Protein AF-A0A1Q6WDX9-F1 (afdb_monomer)

pLDDT: mean 76.57, std 15.17, range [39.0, 92.69]

Foldseek 3Di:
DDDPPLDQFKKKKKAADDDPPQPVLLVQLVVVLCVLLVVAADKDWDDAAPVRRMTMIGHRHDPVDDQVNSVVSQQPPPVDPGHSDDPPMDMDMHGQDPPCPVCVVVVVVVCVVVVRYD

Mean predicted aligned error: 8.62 Å

Structure (mmCIF, N/CA/C/O backbone):
data_AF-A0A1Q6WDX9-F1
#
_entry.id   AF-A0A1Q6WDX9-F1
#
loop_
_atom_site.group_PDB
_atom_site.id
_atom_site.type_symbol
_atom_site.label_atom_id
_atom_site.label_alt_id
_atom_site.label_comp_id
_atom_site.label_asym_id
_atom_site.label_entity_id
_atom_site.label_seq_id
_atom_site.pdbx_PDB_ins_code
_atom_site.Cartn_x
_atom_site.Cartn_y
_atom_site.Cartn_z
_atom_site.occupancy
_atom_site.B_iso_or_equiv
_atom_site.auth_seq_id
_atom_site.auth_comp_id
_atom_site.auth_asym_id
_atom_site.auth_atom_id
_atom_site.pdbx_PDB_model_num
ATOM 1 N N . MET A 1 1 ? -13.462 13.926 25.794 1.00 39.00 1 MET A N 1
ATOM 2 C CA . MET A 1 1 ? -13.415 12.654 25.050 1.00 39.00 1 MET A CA 1
ATOM 3 C C . MET A 1 1 ? -12.278 12.837 24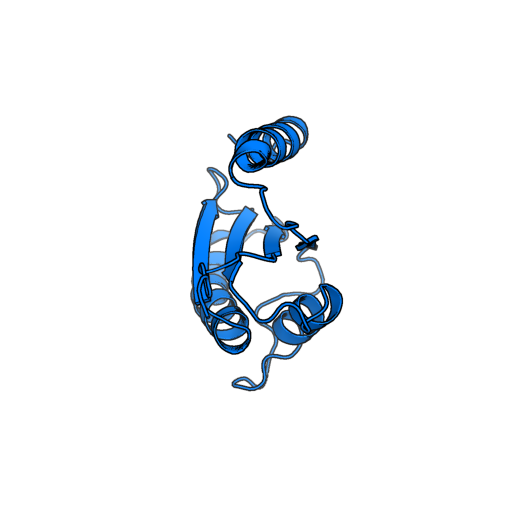.086 1.00 39.00 1 MET A C 1
ATOM 5 O O . MET A 1 1 ? -12.396 13.641 23.174 1.00 39.00 1 MET A O 1
ATOM 9 N N . SER A 1 2 ? -11.138 12.302 24.480 1.00 44.81 2 SER A N 1
ATOM 10 C CA . SER A 1 2 ? -9.818 12.694 24.008 1.00 44.81 2 SER A CA 1
ATOM 11 C C . SER A 1 2 ? -9.216 11.499 23.285 1.00 44.81 2 SER A C 1
ATOM 13 O O . SER A 1 2 ? -9.469 10.377 23.714 1.00 44.81 2 SER A O 1
ATOM 15 N N . GLU A 1 3 ? -8.422 11.786 22.255 1.00 45.69 3 GLU A N 1
ATOM 16 C CA . GLU A 1 3 ? -7.571 10.842 21.518 1.00 45.69 3 GLU A CA 1
ATOM 17 C C . GLU A 1 3 ? -8.288 10.017 20.435 1.00 45.69 3 GLU A C 1
ATOM 19 O O . GLU A 1 3 ? -8.117 8.809 20.325 1.00 45.69 3 GLU A O 1
ATOM 24 N N . ASP A 1 4 ? -8.953 10.720 19.509 1.00 45.09 4 ASP A N 1
ATOM 25 C CA . ASP A 1 4 ? -8.750 10.437 18.076 1.00 45.09 4 ASP A CA 1
ATOM 26 C C . ASP A 1 4 ? -7.298 10.826 17.706 1.00 45.09 4 ASP A C 1
ATOM 28 O O . ASP A 1 4 ? -7.054 11.693 16.868 1.00 45.09 4 ASP A O 1
ATOM 32 N N . GLU A 1 5 ? -6.302 10.263 18.402 1.00 47.94 5 GLU A N 1
ATOM 33 C CA . GLU A 1 5 ? -4.970 10.190 17.816 1.00 47.94 5 GLU A CA 1
ATOM 34 C C . GLU A 1 5 ? -5.152 9.411 16.519 1.00 47.94 5 GLU A C 1
ATOM 36 O O . GLU A 1 5 ? -5.821 8.377 16.530 1.00 47.94 5 GLU A O 1
ATOM 41 N N . ASP A 1 6 ? -4.612 9.936 15.417 1.00 53.09 6 ASP A N 1
ATOM 42 C CA . ASP A 1 6 ? -4.531 9.292 14.107 1.00 53.09 6 ASP A CA 1
ATOM 43 C C . ASP A 1 6 ? -3.841 7.928 14.247 1.00 53.09 6 ASP A C 1
ATOM 45 O O . ASP A 1 6 ? -2.655 7.747 13.964 1.00 53.09 6 ASP A O 1
ATOM 49 N N . PHE A 1 7 ? -4.582 6.956 14.761 1.00 64.31 7 PHE A N 1
ATOM 50 C CA . PHE A 1 7 ? -4.103 5.626 14.999 1.00 64.31 7 PHE A CA 1
ATOM 51 C C . PHE A 1 7 ? -3.901 5.016 13.627 1.00 64.31 7 PHE A C 1
ATOM 53 O O . PHE A 1 7 ? -4.813 4.991 12.806 1.00 64.31 7 PHE A O 1
ATOM 60 N N . ILE A 1 8 ? -2.684 4.560 13.366 1.00 63.84 8 ILE A N 1
ATOM 61 C CA . ILE A 1 8 ? -2.340 3.867 12.135 1.00 63.84 8 ILE A CA 1
ATOM 62 C C . ILE A 1 8 ? -2.568 2.377 12.398 1.00 63.84 8 ILE A C 1
ATOM 64 O O . ILE A 1 8 ? -1.650 1.723 12.890 1.00 63.84 8 ILE A O 1
ATOM 68 N N . PRO A 1 9 ? -3.752 1.803 12.107 1.00 68.44 9 PRO A N 1
ATOM 69 C CA . PRO A 1 9 ? -3.991 0.389 12.314 1.00 68.44 9 PRO A CA 1
ATOM 70 C C . PRO A 1 9 ? -3.273 -0.482 11.294 1.00 68.44 9 PRO A C 1
ATOM 72 O O . PRO A 1 9 ? -3.219 -1.683 11.534 1.00 68.44 9 PRO A O 1
ATOM 75 N N . TYR A 1 10 ? -2.771 0.044 10.165 1.00 81.06 10 TYR A N 1
ATOM 76 C CA . TYR A 1 10 ? -2.260 -0.802 9.084 1.00 81.06 10 TYR A CA 1
ATOM 77 C C . TYR A 1 10 ? -0.950 -0.331 8.459 1.00 81.06 10 TYR A C 1
ATOM 79 O O . TYR A 1 10 ? -0.819 0.815 8.037 1.00 81.06 10 TYR A O 1
ATOM 87 N N . LEU A 1 11 ? -0.026 -1.281 8.301 1.00 84.69 11 LEU A N 1
ATOM 88 C CA . LEU A 1 11 ? 1.059 -1.227 7.326 1.00 84.69 11 LEU A CA 1
ATOM 89 C C . LEU A 1 11 ? 0.669 -2.083 6.120 1.00 84.69 11 LEU A C 1
ATOM 91 O O . LEU A 1 11 ? 0.359 -3.267 6.264 1.00 84.69 11 LEU A O 1
ATOM 95 N N . VAL A 1 12 ? 0.719 -1.491 4.934 1.00 88.69 12 VAL A N 1
ATOM 96 C CA . VAL A 1 12 ? 0.467 -2.158 3.657 1.00 88.69 12 VAL A CA 1
ATOM 97 C C . VAL A 1 12 ? 1.766 -2.179 2.870 1.00 88.69 12 VAL A C 1
ATOM 99 O O . VAL A 1 12 ? 2.257 -1.127 2.476 1.00 88.69 12 VAL A O 1
ATOM 102 N N . LEU A 1 13 ? 2.309 -3.366 2.621 1.00 88.06 13 LEU A N 1
ATOM 103 C CA . LEU A 1 13 ? 3.463 -3.587 1.756 1.00 88.06 13 LEU A CA 1
ATOM 104 C C . LEU A 1 13 ? 2.987 -4.178 0.428 1.00 88.06 13 LEU A C 1
ATOM 106 O O . LEU A 1 13 ? 2.266 -5.177 0.412 1.00 88.06 13 LEU A O 1
ATOM 110 N N . VAL A 1 14 ? 3.429 -3.587 -0.676 1.00 89.56 14 VAL A N 1
ATOM 111 C CA . VAL A 1 14 ? 3.177 -4.067 -2.035 1.00 89.56 14 VAL A CA 1
ATOM 112 C C . VAL A 1 14 ? 4.517 -4.363 -2.693 1.00 89.56 14 VAL A C 1
ATOM 114 O O . VAL A 1 14 ? 5.340 -3.466 -2.851 1.00 89.56 14 VAL A O 1
ATOM 117 N N . CYS A 1 15 ? 4.722 -5.618 -3.085 1.00 88.44 15 CYS A N 1
ATOM 118 C CA . CYS A 1 15 ? 5.865 -6.055 -3.873 1.00 88.44 15 CYS A CA 1
ATOM 119 C C . CYS A 1 15 ? 5.403 -6.341 -5.299 1.00 88.44 15 CYS A C 1
ATOM 121 O O . CYS A 1 15 ? 4.603 -7.245 -5.554 1.00 88.44 15 CYS A O 1
ATOM 123 N N . PHE A 1 16 ? 5.937 -5.566 -6.222 1.00 87.25 16 PHE A N 1
ATOM 124 C CA . PHE A 1 16 ? 5.669 -5.639 -7.637 1.00 87.25 16 PHE A CA 1
ATOM 125 C C . PHE A 1 16 ? 6.470 -6.775 -8.292 1.00 87.25 16 PHE A C 1
ATOM 127 O O . PHE A 1 16 ? 7.675 -6.909 -8.073 1.00 87.25 16 PHE A O 1
ATOM 134 N N . ASP A 1 17 ? 5.822 -7.584 -9.134 1.00 85.38 17 ASP A N 1
ATOM 135 C CA . ASP A 1 17 ? 6.489 -8.672 -9.869 1.00 85.38 17 ASP A CA 1
ATOM 136 C C . ASP A 1 17 ? 7.614 -8.152 -10.787 1.00 85.38 17 ASP A C 1
ATOM 138 O O . ASP A 1 17 ? 7.395 -7.231 -11.574 1.00 85.38 17 ASP A O 1
ATOM 142 N N . ARG A 1 18 ? 8.824 -8.712 -10.711 1.00 72.19 18 ARG A N 1
ATOM 143 C CA . ARG A 1 18 ? 10.020 -8.185 -11.399 1.00 72.19 18 ARG A CA 1
ATOM 144 C C . ARG A 1 18 ? 10.070 -8.627 -12.871 1.00 72.19 18 ARG A C 1
ATOM 146 O O . ARG A 1 18 ? 10.875 -9.472 -13.247 1.00 72.19 18 ARG A O 1
ATOM 153 N N . GLY A 1 19 ? 9.188 -8.059 -13.694 1.00 74.19 19 GLY A N 1
ATOM 154 C CA . GLY A 1 19 ? 9.194 -8.193 -15.157 1.00 74.19 19 GLY A CA 1
ATOM 155 C C . GLY A 1 19 ? 10.086 -7.163 -15.868 1.00 74.19 19 GLY A C 1
ATOM 156 O O . GLY A 1 19 ? 10.674 -6.293 -15.227 1.00 74.19 19 GLY A O 1
ATOM 157 N N . THR A 1 20 ? 10.158 -7.235 -17.203 1.00 71.19 20 THR A N 1
ATOM 158 C CA . THR A 1 20 ? 10.966 -6.333 -18.057 1.00 71.19 20 THR A CA 1
ATOM 159 C C . THR A 1 20 ? 10.563 -4.861 -17.963 1.00 71.19 20 THR A C 1
ATOM 161 O O . THR A 1 20 ? 11.425 -3.996 -18.076 1.00 71.19 20 THR A O 1
ATOM 164 N N . ASP A 1 21 ? 9.293 -4.582 -17.660 1.00 82.81 21 ASP A N 1
ATOM 165 C CA . ASP A 1 21 ? 8.716 -3.228 -17.653 1.00 82.81 21 ASP A CA 1
ATOM 166 C C . ASP A 1 21 ? 8.370 -2.763 -16.227 1.00 82.81 21 ASP A C 1
ATOM 168 O O . ASP A 1 21 ? 7.364 -2.098 -15.976 1.00 82.81 21 ASP A O 1
ATOM 172 N N . LEU A 1 22 ? 9.186 -3.174 -15.247 1.00 82.19 22 LEU A N 1
ATOM 173 C CA . LEU A 1 22 ? 8.971 -2.888 -13.825 1.00 82.19 22 LEU A CA 1
ATOM 174 C C . LEU A 1 22 ? 8.771 -1.389 -13.563 1.00 82.19 22 LEU A C 1
ATOM 176 O O . LEU A 1 22 ? 7.861 -1.031 -12.820 1.00 82.19 22 LEU A O 1
ATOM 180 N N . ARG A 1 23 ? 9.589 -0.535 -14.189 1.00 84.88 23 ARG A N 1
ATOM 181 C CA . ARG A 1 23 ? 9.552 0.919 -14.000 1.00 84.88 23 ARG A CA 1
ATOM 182 C C . ARG A 1 23 ? 8.235 1.528 -14.476 1.00 84.88 23 ARG A C 1
ATOM 184 O O . ARG A 1 23 ? 7.566 2.178 -13.680 1.00 84.88 23 ARG A O 1
ATOM 191 N N . ASP A 1 24 ? 7.847 1.264 -15.720 1.00 85.69 24 ASP A N 1
ATOM 192 C CA . ASP A 1 24 ? 6.610 1.795 -16.301 1.00 85.69 24 ASP A CA 1
ATOM 193 C C . ASP A 1 24 ? 5.396 1.309 -15.504 1.00 85.69 24 ASP A C 1
ATOM 195 O O . ASP A 1 24 ? 4.504 2.089 -15.174 1.00 85.69 24 ASP A O 1
ATOM 199 N N . ARG A 1 25 ? 5.404 0.038 -15.068 1.00 84.81 25 ARG A N 1
ATOM 200 C CA . ARG A 1 25 ? 4.341 -0.474 -14.196 1.00 84.81 25 ARG A CA 1
ATOM 201 C C . ARG A 1 25 ? 4.297 0.259 -12.854 1.00 84.81 25 ARG A C 1
ATOM 203 O O . ARG A 1 25 ? 3.209 0.540 -12.370 1.00 84.81 25 ARG A O 1
ATOM 210 N N . ILE A 1 26 ? 5.440 0.528 -12.222 1.00 86.19 26 ILE A N 1
ATOM 211 C CA . ILE A 1 26 ? 5.476 1.284 -10.961 1.00 86.19 26 ILE A CA 1
ATOM 212 C C . ILE A 1 26 ? 4.884 2.683 -11.183 1.00 86.19 26 ILE A C 1
ATOM 214 O O . ILE A 1 26 ? 4.016 3.101 -10.418 1.00 86.19 26 ILE A O 1
ATOM 218 N N . GLU A 1 27 ? 5.301 3.380 -12.242 1.00 87.19 27 GLU A N 1
ATOM 219 C CA . GLU A 1 27 ? 4.805 4.721 -12.576 1.00 87.19 27 GLU A CA 1
ATOM 220 C C . GLU A 1 27 ? 3.281 4.731 -12.808 1.00 87.19 27 GLU A C 1
ATOM 222 O O . GLU A 1 27 ? 2.594 5.634 -12.326 1.00 87.19 27 GLU A O 1
ATOM 227 N N . GLU A 1 28 ? 2.729 3.694 -13.446 1.00 88.12 28 GLU A N 1
ATOM 228 C CA . GLU A 1 28 ? 1.283 3.527 -13.631 1.00 88.12 28 GLU A CA 1
ATOM 229 C C . GLU A 1 28 ? 0.540 3.145 -12.340 1.00 88.12 28 GLU A C 1
ATOM 231 O O . GLU A 1 28 ? -0.528 3.688 -12.060 1.00 88.12 28 GLU A O 1
ATOM 236 N N . SER A 1 29 ? 1.067 2.206 -11.549 1.00 88.31 29 SER A N 1
ATOM 237 C CA . SER A 1 29 ? 0.362 1.628 -10.397 1.00 88.31 29 SER A CA 1
ATOM 238 C C . SER A 1 29 ? 0.406 2.508 -9.146 1.00 88.31 29 SER A C 1
ATOM 240 O O . SER A 1 29 ? -0.556 2.493 -8.377 1.00 88.31 29 SER A O 1
ATOM 242 N N . LEU A 1 30 ? 1.476 3.275 -8.901 1.00 89.25 30 LEU A N 1
ATOM 243 C CA . LEU A 1 30 ? 1.635 4.025 -7.643 1.00 89.25 30 LEU A CA 1
ATOM 244 C C . LEU A 1 30 ? 0.524 5.056 -7.375 1.00 89.25 30 LEU A C 1
ATOM 246 O O . LEU A 1 30 ? -0.009 5.055 -6.259 1.00 89.25 30 LEU A O 1
ATOM 250 N N . PRO A 1 31 ? 0.119 5.910 -8.338 1.00 90.62 31 PRO A N 1
ATOM 251 C CA . PRO A 1 31 ? -0.981 6.847 -8.113 1.00 90.62 31 PRO A CA 1
ATOM 252 C C . PRO A 1 31 ? -2.293 6.118 -7.801 1.00 90.62 31 PRO A C 1
ATOM 254 O O . PRO A 1 31 ? -3.056 6.540 -6.933 1.00 90.62 31 PRO A O 1
ATOM 257 N N . LEU A 1 32 ? -2.519 4.983 -8.466 1.00 91.44 32 LEU A N 1
ATOM 258 C CA . LEU A 1 32 ? -3.722 4.165 -8.323 1.00 91.44 32 LEU A CA 1
ATOM 259 C C . LEU A 1 32 ? -3.791 3.474 -6.959 1.00 91.44 32 LEU A C 1
ATOM 261 O O . LEU A 1 32 ? -4.855 3.426 -6.345 1.00 91.44 32 LEU A O 1
ATOM 265 N N . LEU A 1 33 ? -2.657 2.957 -6.475 1.00 91.50 33 LEU A N 1
ATOM 266 C CA . LEU A 1 33 ? -2.535 2.391 -5.132 1.00 91.50 33 LEU A CA 1
ATOM 267 C C . LEU A 1 33 ? -2.837 3.447 -4.073 1.00 91.50 33 LEU A C 1
ATOM 269 O O . LEU A 1 33 ? -3.617 3.192 -3.157 1.00 91.50 33 LEU A O 1
ATOM 273 N N . LEU A 1 34 ? -2.257 4.640 -4.218 1.00 91.06 34 LEU A N 1
ATOM 274 C CA . LEU A 1 34 ? -2.468 5.727 -3.270 1.00 91.06 34 LEU A CA 1
ATOM 275 C C . LEU A 1 34 ? -3.941 6.149 -3.212 1.00 91.06 34 LEU A C 1
ATOM 277 O O . LEU A 1 34 ? -4.473 6.341 -2.122 1.00 91.06 34 LEU A O 1
ATOM 281 N N . GLU A 1 35 ? -4.608 6.280 -4.358 1.00 91.81 35 GLU A N 1
ATOM 282 C CA . GLU A 1 35 ? -6.044 6.571 -4.408 1.00 91.81 35 GLU A CA 1
ATOM 283 C C . GLU A 1 35 ? -6.883 5.468 -3.757 1.00 91.81 35 GLU A C 1
ATOM 285 O O . GLU A 1 35 ? -7.724 5.764 -2.910 1.00 91.81 35 GLU A O 1
ATOM 290 N N . ALA A 1 36 ? -6.618 4.201 -4.090 1.00 92.69 36 ALA A N 1
ATOM 291 C CA . ALA A 1 36 ? -7.360 3.071 -3.537 1.00 92.69 36 ALA A CA 1
ATOM 292 C C . ALA A 1 36 ? -7.219 2.973 -2.009 1.00 92.69 36 ALA A C 1
ATOM 294 O O . ALA A 1 36 ? -8.196 2.679 -1.322 1.00 92.69 36 ALA A O 1
ATOM 295 N N . LEU A 1 37 ? -6.027 3.248 -1.467 1.00 92.44 37 LEU A N 1
ATOM 296 C CA . LEU A 1 37 ? -5.790 3.283 -0.021 1.00 92.44 37 LEU A CA 1
ATOM 297 C C . LEU A 1 37 ? -6.452 4.496 0.647 1.00 92.44 37 LEU A C 1
ATOM 299 O O . LEU A 1 37 ? -6.964 4.370 1.759 1.00 92.44 37 LEU A O 1
ATOM 303 N N . LYS A 1 38 ? -6.502 5.650 -0.031 1.00 92.25 38 LYS A N 1
ATOM 304 C CA . LYS A 1 38 ? -7.174 6.861 0.475 1.00 92.25 38 LYS A CA 1
ATOM 305 C C . LYS A 1 38 ? -8.683 6.691 0.642 1.00 92.25 38 LYS A C 1
ATOM 307 O O . LYS A 1 38 ? -9.287 7.389 1.448 1.00 92.25 38 LYS A O 1
ATOM 312 N N . GLU A 1 39 ? -9.298 5.751 -0.075 1.00 91.06 39 GLU A N 1
ATOM 313 C CA . GLU A 1 39 ? -10.706 5.383 0.141 1.00 91.06 39 GLU A CA 1
ATOM 314 C C . GLU A 1 39 ? -10.946 4.663 1.478 1.00 91.06 39 GLU A C 1
ATOM 316 O O . GLU A 1 39 ? -12.086 4.587 1.940 1.00 91.06 39 GLU A O 1
ATOM 321 N N . ILE A 1 40 ? -9.893 4.116 2.091 1.00 89.19 40 ILE A N 1
ATOM 322 C CA . ILE A 1 40 ? -9.950 3.407 3.376 1.00 89.19 40 ILE A CA 1
ATOM 323 C C . ILE A 1 40 ? -9.722 4.385 4.527 1.00 89.19 40 ILE A C 1
ATOM 325 O O . ILE A 1 40 ? -10.351 4.268 5.579 1.00 89.19 40 ILE A O 1
ATOM 329 N N . GLY A 1 41 ? -8.808 5.334 4.344 1.00 88.44 41 GLY A N 1
ATOM 330 C CA . GLY A 1 41 ? -8.459 6.309 5.365 1.00 88.44 41 GLY A CA 1
ATOM 331 C C . GLY A 1 41 ? -7.256 7.161 4.977 1.00 88.44 41 GLY A C 1
ATOM 332 O O . GLY A 1 41 ? -6.896 7.252 3.805 1.00 88.44 41 GLY A O 1
ATOM 333 N N . ASN A 1 42 ? -6.639 7.817 5.956 1.00 88.56 42 ASN A N 1
ATOM 334 C CA . ASN A 1 42 ? -5.486 8.674 5.705 1.00 88.56 42 ASN A CA 1
ATOM 335 C C . ASN A 1 42 ? -4.240 7.822 5.414 1.00 88.56 42 ASN A C 1
ATOM 337 O O . ASN A 1 42 ? -3.971 6.850 6.115 1.00 88.56 42 ASN A O 1
ATOM 341 N N . VAL A 1 43 ? -3.478 8.185 4.382 1.00 89.25 43 VAL A N 1
ATOM 342 C CA . VAL A 1 43 ? -2.358 7.379 3.877 1.00 89.25 43 VAL A CA 1
ATOM 343 C C . VAL A 1 43 ? -1.067 8.173 3.950 1.00 89.25 43 VAL A C 1
ATOM 345 O O . VAL A 1 43 ? -0.980 9.276 3.409 1.00 89.25 43 VAL A O 1
ATOM 348 N N . GLN A 1 44 ? -0.045 7.571 4.546 1.00 84.12 44 GLN A N 1
ATOM 349 C CA . GLN A 1 44 ? 1.313 8.096 4.585 1.00 84.12 44 GLN A CA 1
ATOM 350 C C . GLN A 1 44 ? 2.252 7.107 3.885 1.00 84.12 44 GLN A C 1
ATOM 352 O O . GLN A 1 44 ? 2.256 5.923 4.228 1.00 84.12 44 GLN A O 1
ATOM 357 N N . PRO A 1 45 ? 3.050 7.540 2.898 1.00 82.38 45 PRO A N 1
ATOM 358 C CA . PRO A 1 45 ? 4.142 6.719 2.391 1.00 82.38 45 PRO A CA 1
ATOM 359 C C . PRO A 1 45 ? 5.113 6.415 3.534 1.00 82.38 45 PRO A C 1
ATOM 361 O O . PRO A 1 45 ? 5.552 7.336 4.219 1.00 82.38 45 PRO A O 1
ATOM 364 N N . ALA A 1 46 ? 5.444 5.143 3.736 1.00 75.44 46 ALA A N 1
ATOM 365 C CA . ALA A 1 46 ? 6.472 4.759 4.698 1.00 75.44 46 ALA A CA 1
ATOM 366 C C . ALA A 1 46 ? 7.826 4.609 4.014 1.00 75.44 46 ALA A C 1
ATOM 368 O O . ALA A 1 46 ? 8.831 5.104 4.518 1.00 75.44 46 ALA A O 1
ATOM 369 N N . MET A 1 47 ? 7.867 3.897 2.883 1.00 77.56 47 MET A N 1
ATOM 370 C CA . MET A 1 47 ? 9.138 3.428 2.339 1.00 77.56 47 MET A CA 1
ATOM 371 C C . MET A 1 47 ? 9.018 2.866 0.926 1.00 77.56 47 MET A C 1
ATOM 373 O O . MET A 1 47 ? 7.969 2.337 0.555 1.00 77.56 47 MET A O 1
ATOM 377 N N . SER A 1 48 ? 10.127 2.878 0.193 1.00 80.44 48 SER A N 1
ATOM 378 C CA . SER A 1 48 ? 10.301 2.171 -1.077 1.00 80.44 48 SER A CA 1
ATOM 379 C C . SER A 1 48 ? 11.655 1.466 -1.114 1.00 80.44 48 SER A C 1
ATOM 381 O O . SER A 1 48 ? 12.634 2.005 -0.596 1.00 80.44 48 SER A O 1
ATOM 383 N N . SER A 1 49 ? 11.735 0.299 -1.753 1.00 81.06 49 SER A N 1
ATOM 384 C CA . SER A 1 49 ? 13.020 -0.338 -2.056 1.00 81.06 49 SER A CA 1
ATOM 385 C C . SER A 1 49 ? 13.837 0.519 -3.032 1.00 81.06 49 SER A C 1
ATOM 387 O O . SER A 1 49 ? 13.284 1.334 -3.772 1.00 81.06 49 SER A O 1
ATOM 389 N N . TYR A 1 50 ? 15.157 0.312 -3.072 1.00 76.81 50 TYR A N 1
ATOM 390 C CA . TYR A 1 50 ? 16.065 1.064 -3.953 1.00 76.81 50 TYR A CA 1
ATOM 391 C C . TYR A 1 50 ? 15.681 0.976 -5.441 1.00 76.81 50 TYR A C 1
ATOM 393 O O . TYR A 1 50 ? 15.770 1.955 -6.175 1.00 76.81 50 TYR A O 1
ATOM 401 N N . ASP A 1 51 ? 15.221 -0.197 -5.877 1.00 78.06 51 ASP A N 1
ATOM 402 C CA . ASP A 1 51 ? 14.765 -0.456 -7.247 1.00 78.06 51 ASP A CA 1
ATOM 403 C C . ASP A 1 51 ? 13.272 -0.140 -7.471 1.00 78.06 51 ASP A C 1
ATOM 405 O O . ASP A 1 51 ? 12.745 -0.398 -8.552 1.00 78.06 51 ASP A O 1
ATOM 409 N N . GLY A 1 52 ? 12.569 0.363 -6.449 1.00 78.62 52 GLY A N 1
ATOM 410 C CA . GLY A 1 52 ? 11.131 0.642 -6.474 1.00 78.62 52 GLY A CA 1
ATOM 411 C C . GLY A 1 52 ? 10.230 -0.597 -6.565 1.00 78.62 52 GLY A C 1
ATOM 412 O O . GLY A 1 52 ? 9.009 -0.458 -6.602 1.00 78.62 52 GLY A O 1
ATOM 413 N N . SER A 1 53 ? 10.796 -1.809 -6.591 1.00 84.50 53 SER A N 1
ATOM 414 C CA . SER A 1 53 ? 10.031 -3.057 -6.701 1.00 84.50 53 SER A CA 1
ATOM 415 C C . SER A 1 53 ? 9.163 -3.359 -5.482 1.00 84.50 53 SER A C 1
ATOM 417 O O . SER A 1 53 ? 8.239 -4.162 -5.587 1.00 84.50 53 SER A O 1
ATOM 419 N N . ALA A 1 54 ? 9.407 -2.709 -4.347 1.00 87.38 54 ALA A N 1
ATOM 420 C CA . ALA A 1 54 ? 8.539 -2.762 -3.186 1.00 87.38 54 ALA A CA 1
ATOM 421 C C . ALA A 1 54 ? 8.240 -1.356 -2.669 1.00 87.38 54 ALA A C 1
ATOM 423 O O . ALA A 1 54 ? 9.129 -0.509 -2.580 1.00 87.38 54 ALA A O 1
ATOM 424 N N . VAL A 1 55 ? 6.988 -1.125 -2.285 1.00 88.75 55 VAL A N 1
ATOM 425 C CA . VAL A 1 55 ? 6.543 0.108 -1.629 1.00 88.75 55 VAL A CA 1
ATOM 426 C C . VAL A 1 55 ? 5.681 -0.218 -0.427 1.00 88.75 55 VAL A C 1
ATOM 428 O O . VAL A 1 55 ? 4.973 -1.226 -0.406 1.00 88.75 55 VAL A O 1
ATOM 431 N N . SER A 1 56 ? 5.730 0.641 0.582 1.00 87.19 56 SER A N 1
ATOM 432 C CA . SER A 1 56 ? 4.929 0.490 1.785 1.00 87.19 56 SER A CA 1
ATOM 433 C C . SER A 1 56 ? 4.223 1.781 2.174 1.00 87.19 56 SER A C 1
ATOM 435 O O . SER A 1 56 ? 4.749 2.887 2.012 1.00 87.19 56 SER A O 1
ATOM 437 N N . TYR A 1 57 ? 3.018 1.613 2.704 1.00 88.81 57 TYR A N 1
ATOM 438 C CA . TYR A 1 57 ? 2.143 2.685 3.147 1.00 88.81 57 TYR A CA 1
ATOM 439 C C . TYR A 1 57 ? 1.642 2.400 4.556 1.00 88.81 57 TYR A C 1
ATOM 441 O O . TYR A 1 57 ? 1.275 1.272 4.886 1.00 88.81 57 TYR A O 1
ATOM 449 N N . LEU A 1 58 ? 1.579 3.446 5.363 1.00 85.75 58 LEU A N 1
ATOM 450 C CA . LEU A 1 58 ? 0.864 3.472 6.626 1.00 85.75 58 LEU A CA 1
ATOM 451 C C . LEU A 1 58 ? -0.540 4.012 6.368 1.00 85.75 58 LEU A C 1
ATOM 453 O O . LEU A 1 58 ? -0.697 5.066 5.750 1.00 85.75 58 LEU A O 1
ATOM 457 N N . VAL A 1 59 ? -1.557 3.284 6.818 1.00 87.56 59 VAL A N 1
ATOM 458 C CA . VAL A 1 59 ? -2.963 3.639 6.614 1.00 87.56 59 VAL A CA 1
ATOM 459 C C . VAL A 1 59 ? -3.631 3.809 7.971 1.00 87.56 59 VAL A C 1
ATOM 461 O O . VAL A 1 59 ? -3.809 2.837 8.706 1.00 87.56 59 VAL A O 1
ATOM 464 N N . SER A 1 60 ? -3.991 5.055 8.279 1.00 86.19 60 SER A N 1
ATOM 465 C CA . SER A 1 60 ? -4.839 5.450 9.406 1.00 86.19 60 SER A CA 1
ATOM 466 C C . SER A 1 60 ? -6.307 5.282 9.020 1.00 86.19 60 SER A C 1
ATOM 468 O O . SER A 1 60 ? -6.771 5.898 8.063 1.00 86.19 60 SER A O 1
ATOM 470 N N . THR A 1 61 ? -7.042 4.411 9.709 1.00 83.69 61 THR A N 1
ATOM 471 C CA . THR A 1 61 ? -8.464 4.145 9.441 1.00 83.69 61 THR A CA 1
ATOM 472 C C . THR A 1 61 ? -9.183 3.711 10.719 1.00 83.69 61 THR A C 1
ATOM 474 O O . THR A 1 61 ? -8.565 3.507 11.762 1.00 83.69 61 THR A O 1
ATOM 477 N N . SER A 1 62 ? -10.505 3.559 10.644 1.00 81.12 62 SER A N 1
ATOM 478 C CA . SER A 1 62 ? -11.319 3.069 11.754 1.00 81.12 62 SER A CA 1
ATOM 479 C C . SER A 1 62 ? -10.866 1.677 12.203 1.00 81.12 62 SER A C 1
ATOM 481 O O . SER A 1 62 ? -10.694 0.776 11.381 1.00 81.12 62 SER A O 1
ATOM 483 N N . ALA A 1 63 ? -10.788 1.465 13.520 1.00 71.38 63 ALA A N 1
ATOM 484 C CA . ALA A 1 63 ? -10.483 0.166 14.128 1.00 71.38 63 ALA A CA 1
ATOM 485 C C . ALA A 1 63 ? -11.487 -0.953 13.763 1.00 71.38 63 ALA A C 1
ATOM 487 O O . ALA A 1 63 ? -11.209 -2.128 13.992 1.00 71.38 63 ALA A O 1
ATOM 488 N N . ALA A 1 64 ? -12.651 -0.608 13.198 1.00 79.12 64 ALA A N 1
ATOM 489 C CA . ALA A 1 64 ? -13.625 -1.579 12.702 1.00 79.12 64 ALA A CA 1
ATOM 490 C C . ALA A 1 64 ? -13.207 -2.226 11.369 1.00 79.12 64 ALA A C 1
ATOM 492 O O . ALA A 1 64 ? -13.624 -3.350 11.081 1.00 79.12 64 ALA A O 1
ATOM 493 N N . VAL A 1 65 ? -12.394 -1.535 10.561 1.00 83.06 65 VAL A N 1
ATOM 494 C CA . VAL A 1 65 ? -11.867 -2.070 9.300 1.00 83.06 65 VAL A CA 1
ATOM 495 C C . VAL A 1 65 ? -10.922 -3.210 9.630 1.00 83.06 65 VAL A C 1
ATOM 497 O O . VAL A 1 65 ? -10.049 -3.039 10.469 1.00 83.06 65 VAL A O 1
ATOM 500 N N . GLN A 1 66 ? -11.083 -4.356 8.979 1.00 83.31 66 GLN A N 1
ATOM 501 C CA . GLN A 1 66 ? -10.236 -5.538 9.131 1.00 83.31 66 GLN A CA 1
ATOM 502 C C . GLN A 1 66 ? -9.131 -5.578 8.056 1.00 83.31 66 GLN A C 1
ATOM 504 O O . GLN A 1 66 ? -9.348 -5.084 6.946 1.00 83.31 66 GLN A O 1
ATOM 509 N N . PRO A 1 67 ? -7.984 -6.247 8.302 1.00 82.12 67 PRO A N 1
ATOM 510 C CA . PRO A 1 67 ? -6.883 -6.319 7.332 1.00 82.12 67 PRO A CA 1
ATOM 511 C C . PRO A 1 67 ? -7.297 -6.840 5.946 1.00 82.12 67 PRO A C 1
ATOM 513 O O . PRO A 1 67 ? -6.827 -6.354 4.919 1.00 82.12 67 PRO A O 1
ATOM 516 N N . TRP A 1 68 ? -8.202 -7.823 5.893 1.00 83.50 68 TRP A N 1
ATOM 517 C CA . TRP A 1 68 ? -8.664 -8.399 4.627 1.00 83.50 68 TRP A CA 1
ATOM 518 C C . TRP A 1 68 ? -9.479 -7.405 3.790 1.00 83.50 68 TRP A C 1
ATOM 520 O O . TRP A 1 68 ? -9.419 -7.466 2.567 1.00 83.50 68 TRP A O 1
ATOM 530 N N . GLN A 1 69 ? -10.171 -6.450 4.421 1.00 88.31 69 GLN A N 1
ATOM 531 C CA . GLN A 1 69 ? -10.930 -5.413 3.715 1.00 88.31 69 GLN A CA 1
ATOM 532 C C . GLN A 1 69 ? -9.998 -4.421 3.014 1.00 88.31 69 GLN A C 1
ATOM 534 O O . GLN A 1 69 ? -10.316 -3.941 1.930 1.00 88.31 69 GLN A O 1
ATOM 539 N N . VAL A 1 70 ? -8.815 -4.164 3.584 1.00 88.94 70 VAL A N 1
ATOM 540 C CA . VAL A 1 70 ? -7.759 -3.382 2.920 1.00 88.94 70 VAL A CA 1
ATOM 541 C C . VAL A 1 70 ? -7.282 -4.101 1.659 1.00 88.94 70 VAL A C 1
ATOM 543 O O . VAL A 1 70 ? -7.157 -3.492 0.598 1.00 88.94 70 VAL A O 1
ATOM 546 N N . LEU A 1 71 ? -7.068 -5.417 1.750 1.00 89.44 71 LEU A N 1
ATOM 547 C CA .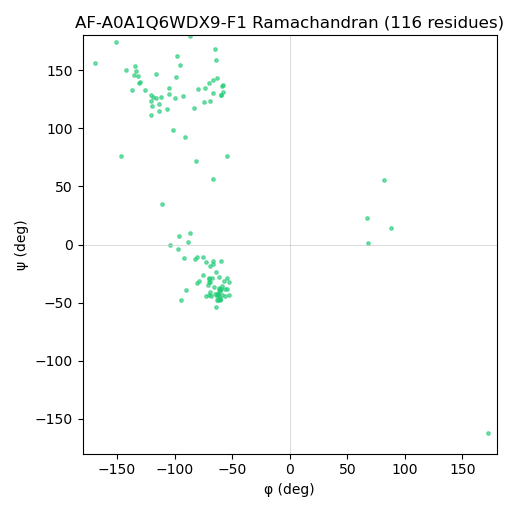 LEU A 1 71 ? -6.661 -6.227 0.604 1.00 89.44 71 LEU A CA 1
ATOM 548 C C . LEU A 1 71 ? -7.745 -6.279 -0.484 1.00 89.44 71 LEU A C 1
ATOM 550 O O . LEU A 1 71 ? -7.425 -6.181 -1.668 1.00 89.44 71 LEU A O 1
ATOM 554 N N . GLU A 1 72 ? -9.015 -6.435 -0.109 1.00 89.94 72 GLU A N 1
ATOM 555 C CA . GLU A 1 72 ? -10.128 -6.403 -1.063 1.00 89.94 72 GLU A CA 1
ATOM 556 C C . GLU A 1 72 ? -10.240 -5.057 -1.766 1.00 89.94 72 GLU A C 1
ATOM 558 O O . GLU A 1 72 ? -10.387 -5.020 -2.987 1.00 89.94 72 GLU A O 1
ATOM 563 N N . GLN A 1 73 ? -10.090 -3.962 -1.024 1.00 91.00 73 GLN A N 1
ATOM 564 C CA . GLN A 1 73 ? -10.118 -2.622 -1.590 1.00 91.00 73 GLN A CA 1
ATOM 565 C C . GLN A 1 73 ? -9.002 -2.419 -2.627 1.00 91.00 73 GLN A C 1
ATOM 567 O O . GLN A 1 73 ? -9.239 -1.818 -3.669 1.00 91.00 73 GLN A O 1
ATOM 572 N N . LEU A 1 74 ? -7.802 -2.963 -2.402 1.00 90.56 74 LEU A N 1
ATOM 573 C CA . LEU A 1 74 ? -6.725 -2.922 -3.399 1.00 90.56 74 LEU A CA 1
ATOM 574 C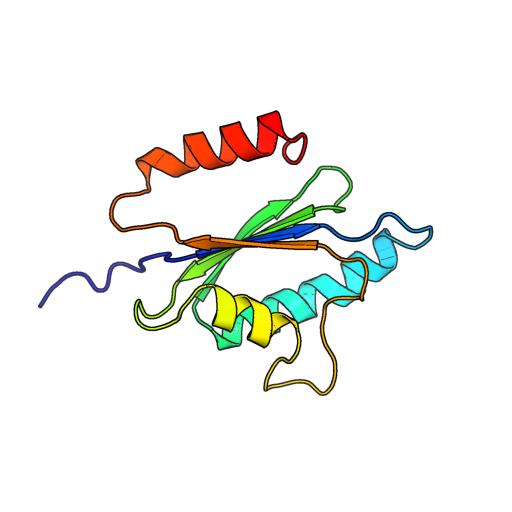 C . LEU A 1 74 ? -7.001 -3.811 -4.621 1.00 90.56 74 LEU A C 1
ATOM 576 O O . LEU A 1 74 ? -6.544 -3.515 -5.723 1.00 90.56 74 LEU A O 1
ATOM 580 N N . LYS A 1 75 ? -7.754 -4.902 -4.465 1.00 89.94 75 LYS A N 1
ATOM 581 C CA . LYS A 1 75 ? -8.151 -5.773 -5.583 1.00 89.94 75 LYS A CA 1
ATOM 582 C C . LYS A 1 75 ? -9.319 -5.203 -6.387 1.00 89.94 75 LYS A C 1
ATOM 584 O O . LYS A 1 75 ? -9.396 -5.442 -7.586 1.00 89.94 75 LYS A O 1
ATOM 589 N N . SER A 1 76 ? -10.215 -4.458 -5.752 1.00 88.69 76 SER A N 1
ATOM 590 C CA . SER A 1 76 ? -11.400 -3.886 -6.391 1.00 88.69 76 SER A CA 1
ATOM 591 C C . SER A 1 76 ? -11.756 -2.528 -5.773 1.00 88.69 76 SER A C 1
ATOM 593 O O . SER A 1 76 ? -12.714 -2.449 -4.997 1.00 88.69 76 SER A O 1
ATOM 595 N N . PRO A 1 77 ? -11.015 -1.454 -6.108 1.00 88.06 77 PRO A N 1
ATOM 596 C CA . PRO A 1 77 ? -11.279 -0.131 -5.552 1.00 88.06 77 PRO A CA 1
ATOM 597 C C . PRO A 1 77 ? -12.663 0.381 -5.957 1.00 88.06 77 PRO A C 1
ATOM 599 O O . PRO A 1 77 ? -13.081 0.180 -7.097 1.00 88.06 77 PRO A O 1
ATOM 602 N N . LYS A 1 78 ? -13.375 1.091 -5.075 1.00 86.31 78 LYS A N 1
ATOM 603 C CA . LYS A 1 78 ? -14.742 1.561 -5.379 1.00 86.31 78 LYS A CA 1
ATOM 604 C C . LYS A 1 78 ? -14.744 2.647 -6.448 1.00 86.31 78 LYS A C 1
ATOM 606 O O . LYS A 1 78 ? -15.691 2.732 -7.226 1.00 86.31 78 LYS A O 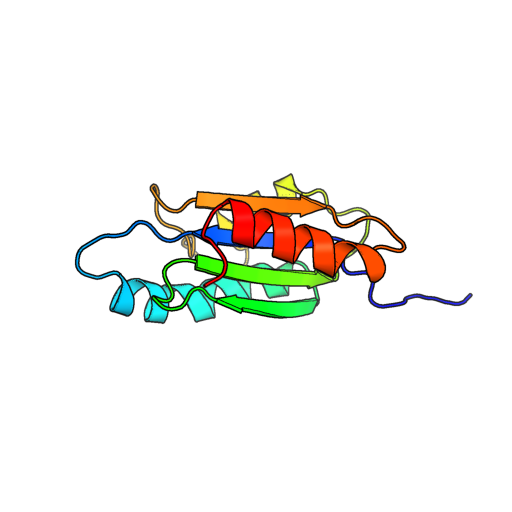1
ATOM 611 N N . SER A 1 79 ? -13.701 3.476 -6.496 1.00 81.25 79 SER A N 1
ATOM 612 C CA . SER A 1 79 ? -13.591 4.559 -7.479 1.00 81.25 79 SER A CA 1
ATOM 613 C C . SER A 1 79 ? -13.218 4.093 -8.890 1.00 81.25 79 SER A C 1
ATOM 615 O O . SER A 1 79 ? -13.282 4.893 -9.827 1.00 81.25 79 SER A O 1
ATOM 617 N N . ARG A 1 80 ? -12.821 2.825 -9.085 1.00 77.19 80 ARG A N 1
ATOM 618 C CA . ARG A 1 80 ? -12.199 2.367 -10.338 1.00 77.19 80 ARG A CA 1
ATOM 619 C C . ARG A 1 80 ? -12.765 1.046 -10.849 1.00 77.19 80 ARG A C 1
ATOM 621 O O . ARG A 1 80 ? -13.257 0.208 -10.110 1.00 77.19 80 ARG A O 1
ATOM 628 N N . ARG A 1 81 ? -12.664 0.862 -12.171 1.00 73.44 81 ARG A N 1
ATOM 629 C CA . ARG A 1 81 ? -13.104 -0.362 -12.867 1.00 73.44 81 ARG A CA 1
ATOM 630 C C . ARG A 1 81 ? -12.079 -1.501 -12.824 1.00 73.44 81 ARG A C 1
ATOM 632 O O . ARG A 1 81 ? -12.419 -2.613 -13.209 1.00 73.44 81 ARG A O 1
ATOM 639 N N . SER A 1 82 ? -10.839 -1.233 -12.416 1.00 81.25 82 SER A N 1
ATOM 640 C CA . SER A 1 82 ? -9.739 -2.203 -12.443 1.00 81.25 82 SER A CA 1
ATOM 641 C C . SER A 1 82 ? -8.825 -2.061 -11.228 1.00 81.25 82 SER A C 1
ATOM 643 O O . SER A 1 82 ? -8.649 -0.961 -10.701 1.00 81.25 82 SER A O 1
ATOM 645 N N . SER A 1 83 ? -8.227 -3.180 -10.811 1.00 86.56 83 SER A N 1
ATOM 646 C CA . SER A 1 83 ? -7.258 -3.212 -9.715 1.00 86.56 83 SER A CA 1
ATOM 647 C C . SER A 1 83 ? -5.970 -2.460 -10.080 1.00 86.56 83 SER A C 1
ATOM 649 O O . SER A 1 83 ? -5.497 -2.605 -11.210 1.00 86.56 83 SER A O 1
ATOM 651 N N . PRO A 1 84 ? -5.359 -1.715 -9.140 1.00 88.06 84 PRO A N 1
ATOM 652 C CA . PRO A 1 84 ? -3.975 -1.254 -9.257 1.00 88.06 84 PRO A CA 1
ATOM 653 C C . PRO A 1 84 ? -2.930 -2.385 -9.213 1.00 88.06 84 PRO A C 1
ATOM 655 O O . PRO A 1 84 ? -1.767 -2.140 -9.540 1.00 88.06 84 PRO A O 1
ATOM 658 N N . LEU A 1 85 ? -3.327 -3.593 -8.793 1.00 89.12 85 LEU A N 1
ATOM 659 C CA . LEU A 1 85 ? -2.476 -4.775 -8.669 1.00 89.12 85 LEU A CA 1
ATOM 660 C C . LEU A 1 85 ? -2.641 -5.703 -9.877 1.00 89.12 85 LEU A C 1
ATOM 662 O O . LEU A 1 85 ? -3.749 -5.914 -10.379 1.00 89.12 85 LEU A O 1
ATOM 666 N N . LYS A 1 86 ? -1.544 -6.334 -10.295 1.00 86.44 86 LYS A N 1
ATOM 667 C CA . LYS A 1 86 ? -1.538 -7.445 -11.254 1.00 86.44 86 LYS A CA 1
ATOM 668 C C . LYS A 1 86 ? -1.458 -8.789 -10.521 1.00 86.44 86 LYS A C 1
ATOM 670 O O . LYS A 1 86 ? -1.075 -8.862 -9.359 1.00 86.44 86 LYS A O 1
ATOM 675 N N . THR A 1 87 ? -1.801 -9.877 -11.213 1.00 80.06 87 THR A N 1
ATOM 676 C CA . THR A 1 87 ? -1.932 -11.238 -10.647 1.00 80.06 87 THR A CA 1
ATOM 677 C C . THR A 1 87 ? -0.713 -11.729 -9.860 1.00 80.06 87 THR A C 1
ATOM 679 O O . THR A 1 87 ? -0.878 -12.485 -8.908 1.00 80.06 87 THR A O 1
ATOM 682 N N . HIS A 1 88 ? 0.495 -11.316 -10.246 1.00 83.88 88 HIS A N 1
ATOM 683 C CA . HIS A 1 88 ? 1.741 -11.754 -9.610 1.00 83.88 88 HIS A CA 1
ATOM 684 C C . HIS A 1 88 ? 2.282 -10.769 -8.566 1.00 83.88 88 HIS A C 1
ATOM 686 O O . HIS A 1 88 ? 3.266 -11.084 -7.894 1.00 83.88 88 HIS A O 1
ATOM 692 N N . ASP A 1 89 ? 1.644 -9.608 -8.397 1.00 86.88 89 ASP A N 1
ATOM 693 C CA . ASP A 1 89 ? 2.019 -8.673 -7.343 1.00 86.88 89 ASP A CA 1
ATOM 694 C C . ASP A 1 89 ? 1.633 -9.268 -5.983 1.00 86.88 89 ASP A C 1
ATOM 696 O O . ASP A 1 89 ? 0.573 -9.877 -5.805 1.00 86.88 89 ASP A O 1
ATOM 700 N N . ARG A 1 90 ? 2.517 -9.105 -5.003 1.00 87.12 90 ARG A N 1
ATOM 701 C CA . ARG A 1 90 ? 2.320 -9.622 -3.649 1.00 87.12 90 ARG A CA 1
ATOM 702 C C . ARG A 1 90 ? 1.963 -8.475 -2.729 1.00 87.12 90 ARG A C 1
ATOM 704 O O . ARG A 1 90 ? 2.615 -7.438 -2.749 1.00 87.12 90 ARG A O 1
ATOM 711 N N . VAL A 1 91 ? 0.954 -8.684 -1.895 1.00 89.44 91 VAL A N 1
ATOM 712 C CA . VAL A 1 91 ? 0.522 -7.692 -0.912 1.00 89.44 91 VAL A CA 1
ATOM 713 C C . VAL A 1 91 ? 0.510 -8.319 0.465 1.00 89.44 91 VAL A C 1
ATOM 715 O O . VAL A 1 91 ? -0.030 -9.409 0.656 1.00 89.44 91 VAL A O 1
ATOM 718 N N . LEU A 1 92 ? 1.085 -7.602 1.421 1.00 85.50 92 LEU A N 1
ATOM 719 C CA . LEU A 1 92 ? 1.054 -7.933 2.833 1.00 85.50 92 LEU A CA 1
ATOM 720 C C . LEU A 1 92 ? 0.389 -6.778 3.584 1.00 85.50 92 LEU A C 1
ATOM 722 O O . LEU A 1 92 ? 0.828 -5.636 3.488 1.00 85.50 92 LEU A O 1
ATOM 726 N N . VAL A 1 93 ? -0.673 -7.083 4.329 1.00 85.81 93 VAL A N 1
ATOM 727 C CA . VAL A 1 93 ? -1.360 -6.125 5.206 1.00 85.81 93 VAL A CA 1
ATOM 728 C C . VAL A 1 93 ? -1.146 -6.570 6.643 1.00 85.81 93 VAL A C 1
ATOM 730 O O . VAL A 1 93 ? -1.529 -7.679 7.014 1.00 85.81 93 VAL A O 1
ATOM 733 N N . ILE A 1 94 ? -0.539 -5.709 7.452 1.00 82.00 94 ILE A N 1
ATOM 734 C CA . ILE A 1 94 ? -0.207 -5.991 8.849 1.00 82.00 94 ILE A CA 1
ATOM 735 C C . ILE A 1 94 ? -1.001 -5.043 9.735 1.00 82.00 94 ILE A C 1
ATOM 737 O O . ILE A 1 94 ? -0.918 -3.830 9.555 1.00 82.00 94 ILE A O 1
ATOM 741 N N . SER A 1 95 ? -1.742 -5.590 10.704 1.00 77.31 95 SER A N 1
ATOM 742 C CA . SER A 1 95 ? -2.367 -4.769 11.740 1.00 77.31 95 SER A CA 1
ATOM 743 C C . SER A 1 95 ? -1.319 -4.297 12.749 1.00 77.31 95 SER A C 1
ATOM 745 O O . SER A 1 95 ? -0.616 -5.096 13.370 1.00 77.31 95 SER A O 1
ATOM 747 N N . VAL A 1 96 ? -1.220 -2.987 12.902 1.00 72.12 96 VAL A N 1
ATOM 748 C CA . VAL A 1 96 ? -0.333 -2.269 13.807 1.00 72.12 96 VAL A CA 1
ATOM 749 C C . VAL A 1 96 ? -1.203 -1.863 14.997 1.00 72.12 96 VAL A C 1
ATOM 751 O O . VAL A 1 96 ? -1.985 -0.935 14.895 1.00 72.12 96 VAL A O 1
ATOM 754 N N . GLY A 1 97 ? -1.163 -2.626 16.095 1.00 57.25 97 GLY A N 1
ATOM 755 C CA . GLY A 1 97 ? -1.980 -2.376 17.298 1.00 57.25 97 GLY A CA 1
ATOM 756 C C . GLY A 1 97 ? -1.653 -1.060 18.044 1.00 57.25 97 GLY A C 1
ATOM 757 O O . GLY A 1 97 ? -0.623 -0.445 17.774 1.00 57.25 97 GLY A O 1
ATOM 758 N N . PRO A 1 98 ? -2.488 -0.620 19.010 1.00 52.53 98 PRO A N 1
ATOM 759 C CA . PRO A 1 98 ? -2.254 0.601 19.798 1.00 52.53 98 PRO A CA 1
ATOM 760 C C . PRO A 1 98 ? -0.914 0.576 20.548 1.00 52.53 98 PRO A C 1
ATOM 762 O O . PRO A 1 98 ? -0.547 -0.449 21.124 1.00 52.53 98 PRO A O 1
ATOM 765 N N . GLY A 1 99 ? -0.183 1.699 20.547 1.00 51.56 99 GLY A N 1
ATOM 766 C CA . GLY A 1 99 ? 1.105 1.851 21.251 1.00 51.56 99 GLY A CA 1
ATOM 767 C C . GLY A 1 99 ? 2.356 1.432 20.460 1.00 51.56 99 GLY A C 1
ATOM 768 O O . GLY A 1 99 ? 3.429 1.267 21.038 1.00 51.56 99 GLY A O 1
ATOM 769 N N . LEU A 1 100 ? 2.246 1.253 19.139 1.00 49.44 100 LEU A N 1
ATOM 770 C CA . LEU A 1 100 ? 3.310 0.704 18.287 1.00 49.44 100 LEU A CA 1
ATOM 771 C C . LEU A 1 100 ? 4.342 1.699 17.735 1.00 49.44 100 LEU A C 1
ATOM 773 O O . LEU A 1 100 ? 5.159 1.288 16.910 1.00 49.44 100 LEU A O 1
ATOM 777 N N . ALA A 1 101 ? 4.380 2.956 18.184 1.00 46.56 101 ALA A N 1
ATOM 778 C CA . ALA A 1 101 ? 5.467 3.867 17.800 1.00 46.56 101 ALA A CA 1
ATOM 779 C C . ALA A 1 101 ? 6.861 3.265 18.119 1.00 46.56 101 ALA A C 1
ATOM 781 O O . ALA A 1 101 ? 7.810 3.481 17.376 1.00 46.56 101 ALA A O 1
ATOM 782 N N . GLN A 1 102 ? 6.964 2.397 19.140 1.00 46.62 102 GLN A N 1
ATOM 783 C CA . GLN A 1 102 ? 8.170 1.617 19.476 1.00 46.62 102 GLN A CA 1
ATOM 784 C C . GLN A 1 102 ? 8.403 0.342 18.632 1.00 46.62 102 GLN A C 1
ATOM 786 O O . GLN A 1 102 ? 9.470 -0.253 18.732 1.00 46.62 102 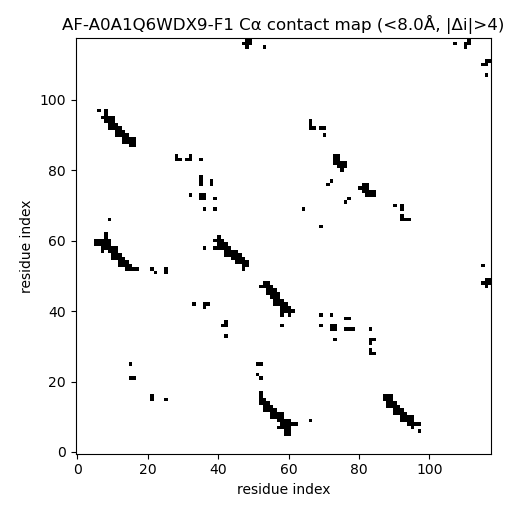GLN A O 1
ATOM 791 N N . ARG A 1 103 ? 7.449 -0.136 17.815 1.00 49.94 103 ARG A N 1
ATOM 792 C CA . ARG A 1 103 ? 7.655 -1.327 16.950 1.00 49.94 103 ARG A CA 1
ATOM 793 C C . ARG A 1 103 ? 7.876 -0.991 15.477 1.00 49.94 103 ARG A C 1
ATOM 795 O O . ARG A 1 103 ? 8.087 -1.917 14.699 1.00 49.94 103 ARG A O 1
ATOM 802 N N . MET A 1 104 ? 7.858 0.281 15.087 1.00 50.81 104 MET A N 1
ATOM 803 C CA . MET A 1 104 ? 8.320 0.669 13.753 1.00 50.81 104 MET A CA 1
ATOM 804 C C . MET A 1 104 ? 9.782 0.261 13.524 1.00 50.81 104 MET A C 1
ATOM 806 O O . MET A 1 104 ? 10.072 -0.247 12.450 1.00 50.81 104 MET A O 1
ATOM 810 N N . GLU A 1 105 ? 10.651 0.316 14.546 1.00 53.00 105 GLU A N 1
ATOM 811 C CA . GLU A 1 105 ? 12.000 -0.284 14.490 1.00 53.00 105 GLU A CA 1
ATOM 812 C C . GLU A 1 105 ? 11.956 -1.781 14.150 1.00 53.00 105 GLU A C 1
AT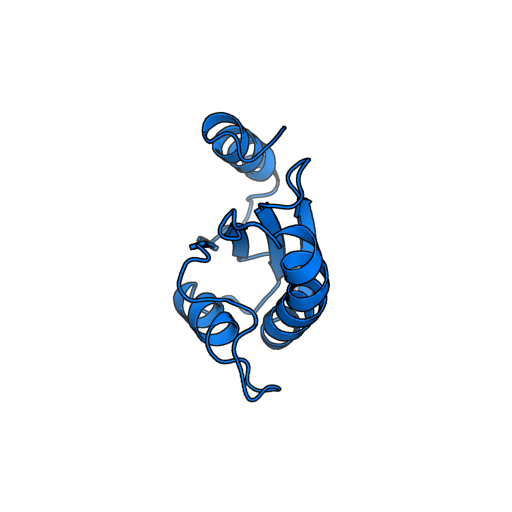OM 814 O O . GLU A 1 105 ? 12.654 -2.215 13.248 1.00 53.00 105 GLU A O 1
ATOM 819 N N . A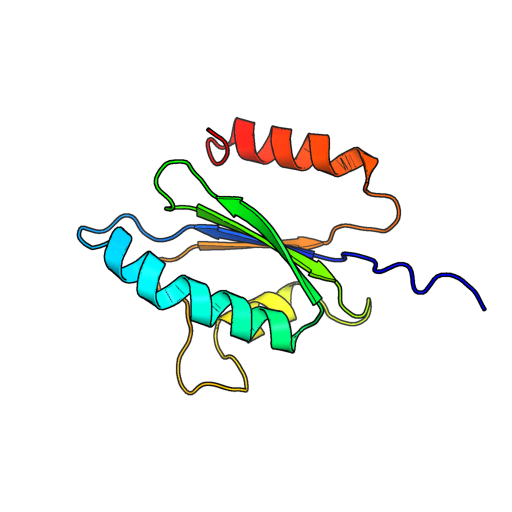RG A 1 106 ? 11.052 -2.566 14.752 1.00 50.56 106 ARG A N 1
ATOM 820 C CA . ARG A 1 106 ? 10.922 -4.007 14.456 1.00 50.56 106 ARG A CA 1
ATOM 821 C C . ARG A 1 106 ? 10.363 -4.315 13.072 1.00 50.56 106 ARG A C 1
ATOM 823 O O . ARG A 1 106 ? 10.640 -5.376 12.526 1.00 50.56 106 ARG A O 1
ATOM 830 N N . V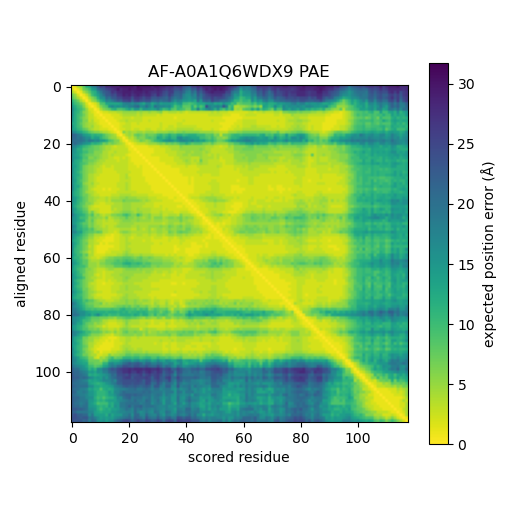AL A 1 107 ? 9.520 -3.439 12.533 1.00 56.66 107 VAL A N 1
ATOM 831 C CA . VAL A 1 107 ? 9.038 -3.553 11.152 1.00 56.66 107 VAL A CA 1
ATOM 832 C C . VAL A 1 107 ? 10.186 -3.261 10.195 1.00 56.66 107 VAL A C 1
ATOM 834 O O . VAL A 1 107 ? 10.372 -4.012 9.246 1.00 56.66 107 VAL A O 1
ATOM 837 N N . THR A 1 108 ? 10.978 -2.226 10.470 1.00 57.31 108 THR A N 1
ATOM 838 C CA . THR A 1 108 ? 12.217 -1.928 9.746 1.00 57.31 108 THR A CA 1
ATOM 839 C C . THR A 1 108 ? 13.202 -3.099 9.844 1.00 57.31 108 THR A C 1
ATOM 841 O O . THR A 1 108 ? 13.741 -3.525 8.828 1.00 57.31 108 THR A O 1
ATOM 844 N N . ASP A 1 109 ? 13.368 -3.713 11.015 1.00 54.28 109 ASP A N 1
ATOM 845 C C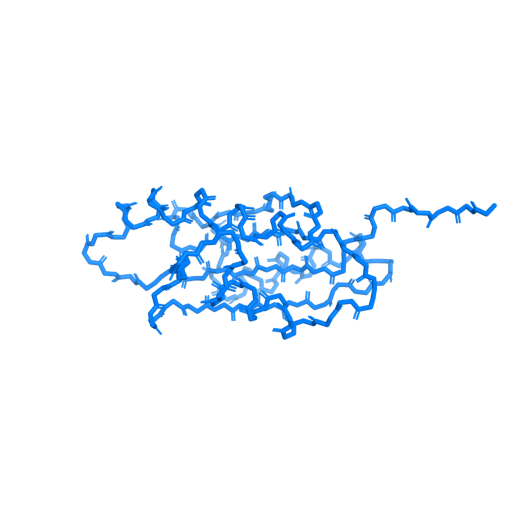A . ASP A 1 109 ? 14.215 -4.898 11.190 1.00 54.28 109 ASP A CA 1
ATOM 846 C C . ASP A 1 109 ? 13.681 -6.088 10.386 1.00 54.28 109 ASP A C 1
ATOM 848 O O . ASP A 1 109 ? 14.419 -6.692 9.618 1.00 54.28 109 ASP A O 1
ATOM 852 N N . TRP A 1 110 ? 12.381 -6.386 10.475 1.00 59.53 110 TRP A N 1
ATOM 853 C CA . TRP A 1 110 ? 11.756 -7.489 9.739 1.00 59.53 110 TRP A CA 1
ATOM 854 C C . TRP A 1 110 ? 11.828 -7.285 8.220 1.00 59.53 110 TRP A C 1
ATOM 856 O O . TRP A 1 110 ? 12.140 -8.214 7.476 1.00 59.53 110 TRP A O 1
ATOM 866 N N . LEU A 1 111 ? 11.572 -6.066 7.739 1.00 62.19 111 LEU A N 1
ATOM 867 C CA . LEU A 1 111 ? 11.704 -5.711 6.327 1.00 62.19 111 LEU A CA 1
ATOM 868 C C . LEU A 1 111 ? 13.174 -5.795 5.877 1.00 62.19 111 LEU A C 1
ATOM 870 O O . LEU A 1 111 ? 13.430 -6.267 4.772 1.00 62.19 111 LEU A O 1
ATOM 874 N N . SER A 1 112 ? 14.139 -5.428 6.727 1.00 61.47 112 SER A N 1
ATOM 875 C CA . SER A 1 112 ? 15.578 -5.587 6.450 1.00 61.47 112 SER A CA 1
ATOM 876 C C . SER A 1 112 ? 16.003 -7.056 6.417 1.00 61.47 112 SER A C 1
ATOM 878 O O . SER A 1 112 ? 16.675 -7.472 5.476 1.00 61.47 112 SER A O 1
ATOM 880 N N . GLU A 1 113 ? 15.548 -7.877 7.368 1.00 51.84 113 GLU A N 1
ATOM 881 C CA . GLU A 1 113 ? 15.792 -9.330 7.409 1.00 51.84 113 GLU A CA 1
ATOM 882 C C . GLU A 1 113 ? 15.301 -10.037 6.138 1.00 51.84 113 GLU A C 1
ATOM 884 O O . GLU A 1 113 ? 15.892 -11.024 5.701 1.00 51.84 113 GLU A O 1
ATOM 889 N N . HIS A 1 114 ? 14.241 -9.517 5.517 1.00 52.62 114 HIS A N 1
ATOM 890 C CA . HIS A 1 114 ? 13.667 -10.056 4.284 1.00 52.62 114 HIS A CA 1
ATOM 891 C C . HIS A 1 114 ? 14.167 -9.339 3.015 1.00 52.62 114 HIS A C 1
ATOM 893 O O . HIS A 1 114 ? 13.658 -9.611 1.925 1.00 52.62 114 HIS A O 1
ATOM 899 N N . GLY A 1 115 ? 15.156 -8.442 3.127 1.00 50.88 115 GLY A N 1
ATOM 900 C CA . GLY A 1 115 ? 15.762 -7.727 1.994 1.00 50.88 115 GLY A CA 1
ATOM 901 C C . GLY A 1 115 ? 14.822 -6.738 1.297 1.00 50.88 115 GLY A C 1
ATOM 902 O O . GLY A 1 115 ? 14.991 -6.435 0.117 1.00 50.88 115 GLY A O 1
ATOM 903 N N . LEU A 1 116 ? 13.797 -6.275 2.009 1.00 53.22 116 LEU A N 1
ATOM 904 C CA . LEU A 1 116 ? 12.813 -5.291 1.550 1.00 53.22 116 LEU A CA 1
ATOM 905 C C . LEU A 1 116 ? 13.226 -3.858 1.913 1.00 53.22 116 LEU A C 1
ATOM 907 O O . LEU A 1 116 ? 12.650 -2.899 1.401 1.00 53.22 116 LEU A O 1
ATOM 911 N N . LEU A 1 117 ? 14.235 -3.736 2.772 1.00 49.78 117 LEU A N 1
ATOM 912 C CA . LEU A 1 117 ? 14.973 -2.527 3.092 1.00 49.78 117 LEU A CA 1
ATOM 913 C C . LEU A 1 117 ? 16.395 -2.662 2.563 1.00 49.78 117 LEU A C 1
ATOM 915 O O . LEU A 1 117 ? 17.048 -3.672 2.822 1.00 49.78 117 LEU A O 1
ATOM 919 N N . ALA A 1 118 ? 16.822 -1.675 1.777 1.00 51.47 118 ALA A N 1
ATOM 920 C CA . ALA A 1 118 ? 18.194 -1.553 1.296 1.00 51.47 118 ALA A CA 1
ATOM 921 C C . ALA A 1 118 ? 19.059 -0.828 2.329 1.00 51.47 118 ALA A C 1
ATOM 923 O O . ALA A 1 118 ? 18.530 0.121 2.954 1.00 51.47 118 ALA A O 1
#

Radius of gyration: 14.39 Å; Cα contacts (8 Å, |Δi|>4): 172; chains: 1; bounding box: 33×24×43 Å

Solvent-accessible surface area (backbone atoms only — not comparable to full-atom values): 6837 Å² total; per-residue (Å²): 142,83,77,90,58,86,50,49,42,29,42,39,38,41,37,53,54,90,56,98,58,44,66,64,49,45,69,62,25,50,65,46,45,53,53,37,48,46,77,66,28,55,71,42,84,71,49,65,24,90,86,56,46,30,41,30,34,37,34,26,42,62,88,83,64,51,61,66,56,57,55,47,30,45,57,55,22,90,94,46,96,62,40,54,62,57,96,71,42,45,76,48,67,43,79,41,61,93,84,43,85,79,44,52,63,54,49,53,48,53,34,38,78,69,66,57,44,123

Secondary structure (DSSP, 8-state):
---------EEEEEE----TTHHHHHHHHHHHHHHHHHTTSEEEEEEE-TTSSEEEEEEE--TTS-HHHHHHHHHS-TT-SS-SS-TT-EEEEEE--TTGGGTHHHHHHHHHHTT---

Nearest PDB structures (foldseek):
  2dt9-assembly1_B  TM=4.171E-01  e=5.385E-02  Thermus thermophilus
  3aqp-assembly1_A  TM=6.940E-01  e=1.097E+00  Thermus thermophilus HB8
  3t53-assembly1_A  TM=5.813E-01  e=7.846E-01  Escherichia coli K-12
  4k0e-assembly1_C  TM=4.939E-01  e=3.424E+00  Cupriavidus metallidurans CH34
  5hqx-assembly1_A  TM=3.660E-01  e=1.639E+00  Zea mays

Sequence (118 aa):
MSEDEDFIPYLVLVCFDRGTDLRDRIEESLPLLLEALKEIGNVQPAMSSYDGSAVSYLVSTSAAVQPWQVLEQLKSPKSRRSSPLKTHDRVLVISVGPGLAQRMERVTDWLSEHGLLA